Protein AF-A0A524ENF6-F1 (afdb_monomer)

Foldseek 3Di:
DQQLVVLVVQLVVLVVLLVLLLVLCPDPVQCPPPPSVVSNCQCVVALVSVLVSLVVSLVSNVVSLVSNLVSVQVVCVVVVHHPPDCVSVVVSVVVNVVVNVVSVVSNVVSVVVRVVVVVVVVVVVVVVVVD

Sequence (131 aa):
MVYFELMLIPFAVIVVIFVIFWIVQEGTKWQKHPYLGVFARFIQASPARAFFTFLVLTIAIVPSTLGLMMGVWLDIFAAGNTPSNTTPVVNTLLLMFLMLAGMIPVLWGSFGTWRQSVRSAADVRVRTTQE

Solvent-accessible surface area (backbone atoms only — not comparable to full-atom values): 6954 Å² total; per-residue (Å²): 125,65,40,34,64,63,28,41,50,63,37,51,50,51,53,51,51,48,51,51,51,65,54,29,60,64,55,77,72,33,49,74,34,94,81,53,11,64,60,14,50,57,36,61,70,36,50,60,49,36,24,53,50,43,46,51,50,59,58,49,49,52,64,29,41,52,35,35,45,50,11,50,51,51,35,38,48,75,71,76,45,76,91,81,70,62,62,63,57,54,53,41,52,52,51,46,50,55,52,47,65,60,45,50,59,55,32,52,52,31,42,52,53,24,55,50,52,54,51,54,55,51,56,52,54,56,54,69,71,75,112

pLDDT: mean 90.34, std 7.56, range [51.62, 97.81]

Mean predicted aligned error: 5.45 Å

Nearest PDB structures (foldseek):
  7ajk-assembly1_CCC  TM=3.604E-01  e=2.940E+00  Homo sapiens
  3euh-assembly1_A  TM=2.861E-01  e=6.532E+00  Escherichia coli K-12

Structure (mmCIF, N/CA/C/O backbone):
data_AF-A0A524ENF6-F1
#
_entry.id   AF-A0A524ENF6-F1
#
loop_
_atom_site.group_PDB
_atom_site.id
_atom_site.type_symbol
_atom_site.label_atom_id
_atom_site.label_alt_id
_atom_site.label_comp_id
_atom_site.label_asym_id
_atom_site.label_entity_id
_atom_site.label_seq_id
_atom_site.pdbx_PDB_ins_code
_atom_site.Cartn_x
_atom_site.Cartn_y
_atom_site.Cartn_z
_atom_site.occupancy
_atom_site.B_iso_or_equiv
_atom_site.auth_seq_id
_atom_site.auth_comp_id
_atom_site.auth_asym_id
_atom_site.auth_atom_id
_atom_site.pdbx_PDB_model_num
ATOM 1 N N . MET A 1 1 ? 17.828 -10.569 -20.246 1.00 58.72 1 MET A N 1
ATOM 2 C CA . MET A 1 1 ? 17.007 -10.688 -19.019 1.00 58.72 1 MET A CA 1
ATOM 3 C C . MET A 1 1 ? 16.135 -9.454 -18.953 1.00 58.72 1 MET A C 1
ATOM 5 O O . MET A 1 1 ? 16.627 -8.427 -19.393 1.00 58.72 1 MET A O 1
ATOM 9 N N . VAL A 1 2 ? 14.894 -9.558 -18.471 1.00 83.38 2 VAL A N 1
ATOM 10 C CA . VAL A 1 2 ? 13.995 -8.400 -18.345 1.00 83.38 2 VAL A CA 1
ATOM 11 C C . VAL A 1 2 ? 13.906 -8.003 -16.869 1.00 83.38 2 VAL A C 1
ATOM 13 O O . VAL A 1 2 ? 13.054 -8.470 -16.111 1.00 83.38 2 VAL A O 1
ATOM 16 N N . TYR A 1 3 ? 14.868 -7.200 -16.423 1.00 87.94 3 TYR A N 1
ATOM 17 C CA . TYR A 1 3 ? 14.964 -6.691 -15.056 1.00 87.94 3 TYR A CA 1
ATOM 18 C C . TYR A 1 3 ? 13.771 -5.797 -14.704 1.00 87.94 3 TYR A C 1
ATOM 20 O O . TYR A 1 3 ? 13.322 -5.809 -13.556 1.00 87.94 3 TYR A O 1
ATOM 28 N N . PHE A 1 4 ? 13.213 -5.071 -15.676 1.00 88.31 4 PHE A N 1
ATOM 29 C CA . PHE A 1 4 ? 11.981 -4.308 -15.498 1.00 88.31 4 PHE A CA 1
ATOM 30 C C . PHE A 1 4 ? 10.799 -5.181 -15.054 1.00 88.31 4 PHE A C 1
ATOM 32 O O . PHE A 1 4 ? 10.135 -4.853 -14.073 1.00 88.31 4 PHE A O 1
ATOM 39 N N . GLU A 1 5 ? 10.560 -6.313 -15.723 1.00 88.19 5 GLU A N 1
ATOM 40 C CA . GLU A 1 5 ? 9.460 -7.233 -15.396 1.00 88.19 5 GLU A CA 1
ATOM 41 C C . GLU A 1 5 ? 9.599 -7.784 -13.975 1.00 88.19 5 GLU A C 1
ATOM 43 O O . GLU A 1 5 ? 8.622 -7.846 -13.229 1.00 88.19 5 GLU A O 1
ATOM 48 N N . LEU A 1 6 ? 10.826 -8.113 -13.564 1.00 90.62 6 LEU A N 1
ATOM 49 C CA . LEU A 1 6 ? 11.110 -8.570 -12.204 1.00 90.62 6 LEU A CA 1
ATOM 50 C C . LEU A 1 6 ? 10.808 -7.488 -11.160 1.00 90.62 6 LEU A C 1
ATOM 52 O O . LEU A 1 6 ? 10.215 -7.783 -10.122 1.00 90.62 6 LEU A O 1
ATOM 56 N N . MET A 1 7 ? 11.172 -6.235 -11.439 1.00 91.25 7 MET A N 1
ATOM 57 C CA . MET A 1 7 ? 10.906 -5.097 -10.551 1.00 91.25 7 MET A CA 1
ATOM 58 C C . MET A 1 7 ? 9.435 -4.649 -10.570 1.00 91.25 7 MET A C 1
ATOM 60 O O . MET A 1 7 ? 8.981 -3.989 -9.633 1.00 91.25 7 MET A O 1
ATOM 64 N N . LEU A 1 8 ? 8.665 -5.042 -11.589 1.00 91.62 8 LEU A N 1
ATOM 65 C CA . LEU A 1 8 ? 7.232 -4.767 -11.698 1.00 91.62 8 LEU A CA 1
ATOM 66 C C . LEU A 1 8 ? 6.387 -5.599 -10.735 1.00 91.62 8 LEU A C 1
ATOM 68 O O . LEU A 1 8 ? 5.373 -5.112 -10.234 1.00 91.62 8 LEU A O 1
ATOM 72 N N . ILE A 1 9 ? 6.820 -6.821 -10.427 1.00 93.19 9 ILE A N 1
ATOM 73 C CA . ILE A 1 9 ? 6.115 -7.729 -9.515 1.00 93.19 9 ILE A CA 1
ATOM 74 C C . ILE A 1 9 ? 5.899 -7.101 -8.124 1.00 93.19 9 ILE A C 1
ATOM 76 O O . ILE A 1 9 ? 4.740 -6.991 -7.716 1.00 93.19 9 ILE A O 1
ATOM 80 N N . PRO A 1 10 ? 6.935 -6.656 -7.379 1.00 93.31 10 PRO A N 1
ATOM 81 C CA . PRO A 1 10 ? 6.731 -6.070 -6.053 1.00 93.31 10 PRO A CA 1
ATOM 82 C C . PRO A 1 10 ? 5.879 -4.797 -6.102 1.00 93.31 10 PRO A C 1
ATOM 84 O O . PRO A 1 10 ? 5.046 -4.597 -5.217 1.00 93.31 10 PRO A O 1
ATOM 87 N N . PHE A 1 11 ? 6.012 -3.987 -7.159 1.00 93.94 11 PHE A N 1
ATOM 88 C CA . PHE A 1 11 ? 5.185 -2.796 -7.354 1.00 93.94 11 PHE A CA 1
ATOM 89 C C . PHE A 1 11 ? 3.708 -3.165 -7.475 1.00 93.94 11 PHE A C 1
ATOM 91 O O . PHE A 1 11 ? 2.880 -2.682 -6.701 1.00 93.94 11 PHE A O 1
ATOM 98 N N . ALA A 1 12 ? 3.383 -4.078 -8.390 1.00 95.06 12 ALA A N 1
ATOM 99 C CA . ALA A 1 12 ? 2.017 -4.538 -8.597 1.00 95.06 12 ALA A CA 1
ATOM 100 C C . ALA A 1 12 ? 1.430 -5.164 -7.322 1.00 95.06 12 ALA A C 1
ATOM 102 O O . ALA A 1 12 ? 0.283 -4.886 -6.974 1.00 95.06 12 ALA A O 1
ATOM 103 N N . VAL A 1 13 ? 2.220 -5.951 -6.585 1.00 96.25 13 VAL A N 1
ATOM 104 C CA . VAL A 1 13 ? 1.796 -6.564 -5.318 1.00 96.25 13 VAL A CA 1
ATOM 105 C C . VAL A 1 13 ? 1.424 -5.503 -4.280 1.00 96.25 13 VAL A C 1
ATOM 107 O O . VAL A 1 13 ? 0.361 -5.613 -3.669 1.00 96.25 13 VAL A O 1
ATOM 110 N N . ILE A 1 14 ? 2.237 -4.456 -4.101 1.00 96.69 14 ILE A N 1
ATOM 111 C CA . ILE A 1 14 ? 1.933 -3.372 -3.152 1.00 96.69 14 ILE A CA 1
ATOM 112 C C . ILE A 1 14 ? 0.638 -2.660 -3.548 1.00 96.69 14 ILE A C 1
ATOM 114 O O . ILE A 1 14 ? -0.218 -2.443 -2.688 1.00 96.69 14 ILE A O 1
ATOM 118 N N . VAL A 1 15 ? 0.462 -2.341 -4.834 1.00 95.56 15 VAL A N 1
ATOM 119 C CA . VAL A 1 15 ? -0.749 -1.671 -5.333 1.00 95.56 15 VAL A CA 1
ATOM 120 C C . VAL A 1 15 ? -1.990 -2.532 -5.110 1.00 95.56 15 VAL A C 1
ATOM 122 O O . VAL A 1 15 ? -2.986 -2.051 -4.570 1.00 95.56 15 VAL A O 1
ATOM 125 N N . VAL A 1 16 ? -1.933 -3.815 -5.471 1.00 96.56 16 VAL A N 1
ATOM 126 C CA . VAL A 1 16 ? -3.058 -4.744 -5.305 1.00 96.56 16 VAL A CA 1
ATOM 127 C C . VAL A 1 16 ? -3.412 -4.913 -3.829 1.00 96.56 16 VAL A C 1
ATOM 129 O O . VAL A 1 16 ? -4.583 -4.808 -3.468 1.00 96.56 16 VAL A O 1
ATOM 132 N N . ILE A 1 17 ? -2.419 -5.119 -2.960 1.00 96.06 17 ILE A N 1
ATOM 133 C CA . ILE A 1 17 ? -2.643 -5.251 -1.514 1.00 96.06 17 ILE A CA 1
ATOM 134 C C . ILE A 1 17 ? -3.235 -3.962 -0.936 1.00 96.06 17 ILE A C 1
ATOM 136 O O . ILE A 1 17 ? -4.175 -4.027 -0.142 1.00 96.06 17 ILE A O 1
ATOM 140 N N . PHE A 1 18 ? -2.729 -2.798 -1.352 1.00 96.69 18 PHE A N 1
ATOM 141 C CA . PHE A 1 18 ? -3.270 -1.508 -0.935 1.00 96.69 18 PHE A CA 1
ATOM 142 C C . PHE A 1 18 ? -4.743 -1.366 -1.321 1.00 96.69 18 PHE A C 1
ATOM 144 O O . PHE A 1 18 ? -5.561 -1.047 -0.462 1.00 96.69 18 PHE A O 1
ATOM 151 N N . VAL A 1 19 ? -5.099 -1.663 -2.574 1.00 95.50 19 VAL A N 1
ATOM 152 C CA . VAL A 1 19 ? -6.488 -1.589 -3.052 1.00 95.50 19 VAL A CA 1
ATOM 153 C C . VAL A 1 19 ? -7.384 -2.579 -2.309 1.00 95.50 19 VAL A C 1
ATOM 155 O O . VAL A 1 19 ? -8.478 -2.207 -1.888 1.00 95.50 19 VAL A O 1
ATOM 158 N N . ILE A 1 20 ? -6.923 -3.813 -2.079 1.00 95.00 20 ILE A N 1
A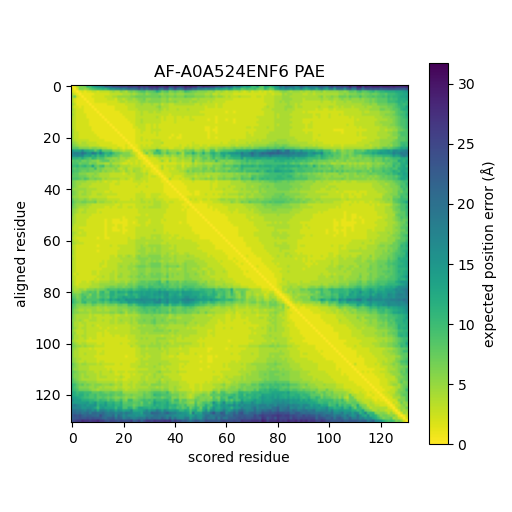TOM 159 C CA . ILE A 1 20 ? -7.673 -4.802 -1.293 1.00 95.00 20 ILE A CA 1
ATOM 160 C C . ILE A 1 20 ? -7.963 -4.250 0.102 1.00 95.00 20 ILE A C 1
ATOM 162 O O . ILE A 1 20 ? -9.122 -4.245 0.516 1.00 95.00 20 ILE A O 1
ATOM 166 N N . PHE A 1 21 ? -6.950 -3.754 0.818 1.00 95.81 21 PHE A N 1
ATOM 167 C CA . PHE A 1 21 ? -7.154 -3.201 2.157 1.00 95.81 21 PHE A CA 1
ATOM 168 C C . PHE A 1 21 ? -8.017 -1.943 2.160 1.00 95.81 21 PHE A C 1
ATOM 170 O O . PHE A 1 21 ? -8.848 -1.786 3.056 1.00 95.81 21 PHE A O 1
ATOM 177 N N . TRP A 1 22 ? -7.872 -1.086 1.153 1.00 94.50 22 TRP A N 1
ATOM 178 C CA . TRP A 1 22 ? -8.693 0.108 0.992 1.00 94.50 22 TRP A CA 1
ATOM 179 C C . TRP A 1 22 ? -10.176 -0.233 0.790 1.00 94.50 22 TRP A C 1
ATOM 181 O O . TRP A 1 22 ? -11.033 0.408 1.388 1.00 94.50 22 TRP A O 1
ATOM 191 N N . ILE A 1 23 ? -10.492 -1.287 0.033 1.00 92.62 23 ILE A N 1
ATOM 192 C CA . ILE A 1 23 ? -11.875 -1.753 -0.148 1.00 92.62 23 ILE A CA 1
ATOM 193 C C . ILE A 1 23 ? -12.389 -2.440 1.120 1.00 92.62 23 ILE A C 1
ATOM 195 O O . ILE A 1 23 ? -13.502 -2.175 1.576 1.00 92.62 23 ILE A O 1
ATOM 199 N N . VAL A 1 24 ? -11.600 -3.352 1.697 1.00 93.94 24 VAL A N 1
ATOM 200 C CA . VAL A 1 24 ? -12.075 -4.192 2.803 1.00 93.94 24 VAL A CA 1
ATOM 201 C C . VAL A 1 24 ? -12.101 -3.471 4.145 1.00 93.94 24 VAL A C 1
ATOM 203 O O . VAL A 1 24 ? -12.762 -3.965 5.053 1.00 93.94 24 VAL A O 1
ATOM 206 N N . GLN A 1 25 ? -11.429 -2.328 4.316 1.00 88.56 25 GLN A N 1
ATOM 207 C CA . GLN A 1 25 ? -11.575 -1.540 5.547 1.00 88.56 25 GLN A CA 1
ATOM 208 C C . GLN A 1 25 ? -13.003 -0.983 5.687 1.00 88.56 25 GLN A C 1
ATOM 210 O O . GLN A 1 25 ? -13.471 -0.777 6.805 1.00 88.56 25 GLN A O 1
ATOM 215 N N . GLU A 1 26 ? -13.712 -0.788 4.569 1.00 80.06 26 GLU A N 1
ATOM 216 C CA . GLU A 1 26 ? -15.051 -0.206 4.533 1.00 80.06 26 GLU A CA 1
ATOM 217 C C . GLU A 1 26 ? -16.128 -1.298 4.497 1.00 80.06 26 GLU A C 1
ATOM 219 O O . GLU A 1 26 ? -16.427 -1.904 3.468 1.00 80.06 26 GLU A O 1
ATOM 224 N N . GLY A 1 27 ? -16.764 -1.537 5.645 1.00 76.62 27 GLY A N 1
ATOM 225 C CA . GLY A 1 27 ? -17.966 -2.364 5.740 1.00 76.62 27 GLY A CA 1
ATOM 226 C C . GLY A 1 27 ? -17.738 -3.752 6.339 1.00 76.62 27 GLY A C 1
ATOM 227 O O . GLY A 1 27 ? -16.891 -4.542 5.923 1.00 76.62 27 GLY A O 1
ATOM 228 N N . THR A 1 28 ? -18.582 -4.093 7.308 1.00 80.31 28 THR A N 1
ATOM 229 C CA . THR A 1 28 ? -18.537 -5.368 8.043 1.00 80.31 28 THR A CA 1
ATOM 230 C C . THR A 1 28 ? -18.899 -6.578 7.179 1.00 80.31 28 THR A C 1
ATOM 232 O O . THR A 1 28 ? -18.497 -7.700 7.486 1.00 80.31 28 THR A O 1
ATOM 235 N N . LYS A 1 29 ? -19.594 -6.365 6.051 1.00 88.25 29 LYS A N 1
ATOM 236 C CA . LYS A 1 29 ? -19.949 -7.417 5.080 1.00 88.25 29 LYS A CA 1
ATOM 237 C C . LYS A 1 29 ? -18.733 -8.196 4.570 1.00 88.25 29 LYS A C 1
ATOM 239 O O . LYS A 1 29 ? -18.834 -9.399 4.333 1.00 88.25 29 LYS A O 1
ATOM 244 N N . TRP A 1 30 ? -17.575 -7.543 4.459 1.00 89.62 30 TRP A N 1
ATOM 245 C CA . TRP A 1 30 ? -16.360 -8.167 3.938 1.00 89.62 30 TRP A CA 1
ATOM 246 C C . TRP A 1 30 ? -15.790 -9.239 4.863 1.00 89.62 30 TRP A C 1
ATOM 248 O O . TRP A 1 30 ? -15.160 -10.170 4.374 1.00 89.62 30 TRP A O 1
ATOM 258 N N . GLN A 1 31 ? -16.074 -9.193 6.170 1.00 86.62 31 GLN A N 1
ATOM 259 C CA . GLN A 1 31 ? -15.585 -10.188 7.136 1.00 86.62 31 GLN A CA 1
ATOM 260 C C . GLN A 1 31 ? -16.075 -11.613 6.844 1.00 86.62 31 GLN A C 1
ATOM 262 O O . GLN A 1 31 ? -15.392 -12.579 7.192 1.00 86.62 31 GLN A O 1
ATOM 267 N N . LYS A 1 32 ? -17.248 -11.740 6.208 1.00 89.56 32 LYS A N 1
ATOM 268 C CA . LYS A 1 32 ? -17.865 -13.019 5.828 1.00 89.56 32 LYS A CA 1
ATOM 269 C C . LYS A 1 32 ? -17.494 -13.466 4.407 1.00 89.56 32 LYS A C 1
ATOM 271 O O . LYS A 1 32 ? -17.896 -14.549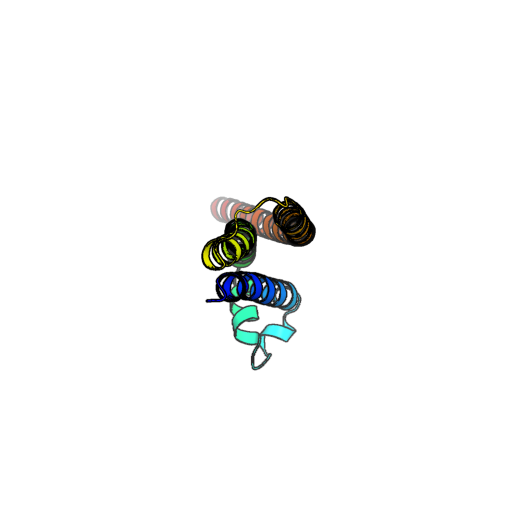 3.998 1.00 89.56 32 LYS A O 1
ATOM 276 N N . HIS A 1 33 ? -16.747 -12.656 3.650 1.00 91.44 33 HIS A N 1
ATOM 277 C CA . HIS A 1 33 ? -16.382 -12.989 2.274 1.00 91.44 33 HIS A CA 1
ATOM 278 C C . HIS A 1 33 ? -15.388 -14.169 2.238 1.00 91.44 33 HIS A C 1
ATOM 280 O O . HIS A 1 33 ? -14.409 -14.129 2.989 1.00 91.44 33 HIS A O 1
ATOM 286 N N . PRO A 1 34 ? -15.561 -15.174 1.352 1.00 88.81 34 PRO A N 1
ATOM 287 C CA . PRO A 1 34 ? -14.724 -16.380 1.339 1.00 88.81 34 PRO A CA 1
ATOM 288 C C . PRO A 1 34 ? -13.226 -16.096 1.171 1.00 88.81 34 PRO A C 1
ATOM 290 O O . PRO A 1 34 ? -12.403 -16.660 1.884 1.00 88.81 34 PRO A O 1
ATOM 293 N N . TYR A 1 35 ? -12.876 -15.172 0.272 1.00 88.62 35 TYR A N 1
ATOM 294 C CA . TYR A 1 35 ? -11.478 -14.868 -0.065 1.00 88.62 35 TYR A CA 1
ATOM 295 C C . TYR A 1 35 ? -10.952 -13.595 0.606 1.00 88.62 35 TYR A C 1
ATOM 297 O O . TYR A 1 35 ? -9.786 -13.499 0.970 1.00 88.62 35 TYR A O 1
ATOM 305 N N . LEU A 1 36 ? -11.829 -12.607 0.800 1.00 89.69 36 LEU A N 1
ATOM 306 C CA . LEU A 1 36 ? -11.450 -11.273 1.289 1.00 89.69 36 LEU A CA 1
ATOM 307 C C . LEU A 1 36 ? -11.647 -11.135 2.802 1.00 89.69 36 LEU A C 1
ATOM 309 O O . LEU A 1 36 ? -11.142 -10.192 3.410 1.00 89.69 36 LEU A O 1
ATOM 313 N N . GLY A 1 37 ? -12.328 -12.101 3.427 1.00 89.69 37 GLY A N 1
ATOM 314 C CA . GLY A 1 37 ? -12.625 -12.084 4.853 1.00 89.69 37 GLY A CA 1
ATOM 315 C C . GLY A 1 37 ? -11.383 -12.098 5.731 1.00 89.69 37 GLY A C 1
ATOM 316 O O . GLY A 1 37 ? -11.395 -11.478 6.788 1.00 89.69 37 GLY A O 1
ATOM 317 N N . VAL A 1 38 ? -10.290 -12.735 5.296 1.00 92.06 38 VAL A N 1
ATOM 318 C CA . VAL A 1 38 ? -9.019 -12.715 6.041 1.00 92.06 38 VAL A CA 1
ATOM 319 C C . VAL A 1 38 ? -8.454 -11.294 6.110 1.00 92.06 38 VAL A C 1
ATOM 321 O O . VAL A 1 38 ? -8.149 -10.813 7.201 1.00 92.06 38 VAL A O 1
ATOM 324 N N . PHE A 1 39 ? -8.395 -10.594 4.975 1.00 92.75 39 PHE A N 1
ATOM 325 C CA . PHE A 1 39 ? -7.921 -9.209 4.900 1.00 92.75 39 PHE A CA 1
ATOM 326 C C . PHE A 1 39 ? -8.827 -8.260 5.689 1.00 92.75 39 PHE A C 1
ATOM 328 O O . PHE A 1 39 ? -8.332 -7.441 6.465 1.00 92.75 39 PHE A O 1
ATOM 335 N N . ALA A 1 40 ? -10.148 -8.422 5.560 1.00 92.69 40 ALA A N 1
ATOM 336 C CA . ALA A 1 40 ? -11.132 -7.635 6.299 1.00 92.69 40 ALA A CA 1
ATOM 337 C C . ALA A 1 40 ? -10.977 -7.815 7.815 1.00 92.69 40 ALA A C 1
ATOM 339 O O . ALA A 1 40 ? -10.863 -6.835 8.547 1.00 92.69 40 ALA A O 1
ATOM 340 N N . ARG A 1 41 ? -10.896 -9.062 8.300 1.00 93.06 41 ARG A N 1
ATOM 341 C CA . ARG A 1 41 ? -10.694 -9.349 9.729 1.00 93.06 41 ARG A CA 1
ATOM 342 C C . ARG A 1 41 ? -9.364 -8.806 10.242 1.00 93.06 41 ARG A C 1
ATOM 344 O O . ARG A 1 41 ? -9.301 -8.360 11.381 1.00 93.06 41 ARG A O 1
ATOM 351 N N . PHE A 1 42 ? -8.312 -8.824 9.425 1.00 94.38 42 PHE A N 1
ATOM 352 C CA . PHE A 1 42 ? -7.015 -8.281 9.817 1.00 94.38 42 PHE A CA 1
ATOM 353 C C . PHE A 1 42 ? -7.051 -6.757 9.987 1.00 94.38 42 PHE A C 1
ATOM 355 O O . PHE A 1 42 ? -6.679 -6.261 11.055 1.00 94.38 42 PHE A O 1
ATOM 362 N N . ILE A 1 43 ? -7.516 -6.033 8.962 1.00 94.25 43 ILE A N 1
ATOM 363 C CA . ILE A 1 43 ? -7.487 -4.563 8.925 1.00 94.25 43 ILE A CA 1
ATOM 364 C C . ILE A 1 43 ? -8.517 -3.947 9.883 1.00 94.25 43 ILE A C 1
ATOM 366 O O . ILE A 1 43 ? -8.236 -2.938 10.522 1.00 94.25 43 ILE A O 1
ATOM 370 N N . GLN A 1 44 ? -9.681 -4.589 10.044 1.00 92.62 44 GLN A N 1
ATOM 371 C CA . GLN A 1 44 ? -10.773 -4.113 10.901 1.00 92.62 44 GLN A CA 1
ATOM 372 C C . GLN A 1 44 ? -10.613 -4.523 12.375 1.00 92.62 44 GLN A C 1
ATOM 374 O O . GLN A 1 44 ? -11.392 -4.074 13.211 1.00 92.62 44 GLN A O 1
ATOM 379 N N . ALA A 1 45 ? -9.625 -5.358 12.725 1.00 92.06 45 ALA A N 1
ATOM 380 C CA . ALA A 1 45 ? -9.423 -5.796 14.110 1.00 92.06 45 ALA A CA 1
ATOM 381 C C . ALA A 1 45 ? -9.069 -4.642 15.061 1.00 92.06 45 ALA A C 1
ATOM 383 O O . ALA A 1 45 ? -9.425 -4.686 16.236 1.00 92.06 45 ALA A O 1
ATOM 384 N N . SER A 1 46 ? -8.350 -3.622 14.582 1.00 92.56 46 SER A N 1
ATOM 385 C CA . SER A 1 46 ? -8.115 -2.403 15.354 1.00 92.56 46 SER A CA 1
ATOM 386 C C . SER A 1 46 ? -7.790 -1.204 14.458 1.00 92.56 46 SER A C 1
ATOM 388 O O . SER A 1 46 ? -7.152 -1.375 13.415 1.00 92.56 46 SER A O 1
ATOM 390 N N . PRO A 1 47 ? -8.126 0.029 14.887 1.00 92.62 47 PRO A N 1
ATOM 391 C CA . PRO A 1 47 ? -7.750 1.245 14.161 1.00 92.62 47 PRO A CA 1
ATOM 392 C C . PRO A 1 47 ? -6.236 1.381 13.944 1.00 92.62 47 PRO A C 1
ATOM 394 O O . PRO A 1 47 ? -5.793 1.883 12.915 1.00 92.62 47 PRO A O 1
ATOM 397 N N . ALA A 1 48 ? -5.432 0.886 14.892 1.00 93.44 48 ALA A N 1
ATOM 398 C CA . ALA A 1 48 ? -3.976 0.893 14.785 1.00 93.44 48 ALA A CA 1
ATOM 399 C C . ALA A 1 48 ? -3.480 0.017 13.624 1.00 93.44 48 ALA A C 1
ATOM 401 O O . ALA A 1 48 ? -2.611 0.443 12.867 1.00 93.44 48 ALA A O 1
ATOM 402 N N . ARG A 1 49 ? -4.039 -1.192 13.452 1.00 94.25 49 ARG A N 1
ATOM 403 C CA . ARG A 1 49 ? -3.652 -2.088 12.350 1.00 94.25 49 ARG A CA 1
ATOM 404 C C . ARG A 1 49 ? -3.951 -1.471 10.994 1.00 94.25 49 ARG A C 1
ATOM 406 O O . ARG A 1 49 ? -3.107 -1.570 10.110 1.00 94.25 49 ARG A O 1
ATOM 413 N N . ALA A 1 50 ? -5.100 -0.813 10.852 1.00 94.25 50 ALA A N 1
ATOM 414 C CA . ALA A 1 50 ? -5.432 -0.071 9.643 1.00 94.25 50 ALA A CA 1
ATOM 415 C C . ALA A 1 50 ? -4.374 1.000 9.343 1.00 94.25 50 ALA A C 1
ATOM 417 O O . ALA A 1 50 ? -3.738 0.952 8.290 1.00 94.25 50 ALA A O 1
ATOM 418 N N . PHE A 1 51 ? -4.106 1.886 10.306 1.00 96.00 51 PHE A N 1
ATOM 419 C CA . PHE A 1 51 ? -3.118 2.953 10.149 1.00 96.00 51 PHE A CA 1
ATOM 420 C C . PHE A 1 51 ? -1.724 2.433 9.774 1.00 96.00 51 PHE A C 1
ATOM 422 O O . PHE A 1 51 ? -1.163 2.853 8.762 1.00 96.00 51 PHE A O 1
ATOM 429 N N . PHE A 1 52 ? -1.170 1.491 10.543 1.00 97.12 52 PHE A N 1
ATOM 430 C CA . PHE A 1 52 ? 0.179 0.983 10.281 1.00 97.12 52 PHE A CA 1
ATOM 431 C C . PHE A 1 52 ? 0.278 0.218 8.960 1.00 97.12 52 PHE A C 1
ATOM 433 O O . PHE A 1 52 ? 1.310 0.286 8.298 1.00 97.12 52 PHE A O 1
ATOM 440 N N . THR A 1 53 ? -0.789 -0.464 8.541 1.00 96.88 53 THR A N 1
ATOM 441 C CA . THR A 1 53 ? -0.815 -1.164 7.250 1.00 96.88 53 THR A CA 1
ATOM 442 C C . THR A 1 53 ? -0.744 -0.169 6.095 1.00 96.88 53 THR A C 1
ATOM 444 O O . THR A 1 53 ? 0.117 -0.307 5.226 1.00 96.88 53 THR A O 1
ATOM 447 N N . PHE A 1 54 ? -1.578 0.877 6.102 1.00 97.19 54 PHE A N 1
ATOM 448 C CA . PHE A 1 54 ? -1.506 1.917 5.072 1.00 97.19 54 PHE A CA 1
ATOM 449 C C . PHE A 1 54 ? -0.193 2.695 5.125 1.00 97.19 54 PHE A C 1
ATOM 451 O O . PHE A 1 54 ? 0.343 3.035 4.072 1.00 97.19 54 PHE A O 1
ATOM 458 N N . LEU A 1 55 ? 0.365 2.930 6.316 1.00 97.50 55 LEU A N 1
ATOM 459 C CA . LEU A 1 55 ? 1.653 3.606 6.471 1.00 97.50 55 LEU A CA 1
ATOM 460 C C . LEU A 1 55 ? 2.779 2.800 5.820 1.00 97.50 55 LEU A C 1
ATOM 462 O O . LEU A 1 55 ? 3.526 3.337 5.004 1.00 97.50 55 LEU A O 1
ATOM 466 N N . VAL A 1 56 ? 2.874 1.507 6.141 1.00 97.81 56 VAL A N 1
ATOM 467 C CA . VAL A 1 56 ? 3.900 0.614 5.588 1.00 97.81 56 VAL A CA 1
ATOM 468 C C . VAL A 1 56 ? 3.765 0.508 4.073 1.00 97.81 56 VAL A C 1
ATOM 470 O O . VAL A 1 56 ? 4.766 0.640 3.376 1.00 97.81 56 VAL A O 1
ATOM 473 N N . LEU A 1 57 ? 2.548 0.341 3.546 1.00 97.12 57 LEU A N 1
ATOM 474 C CA . LEU A 1 57 ? 2.322 0.272 2.098 1.00 97.12 57 LEU A CA 1
ATOM 475 C C . LEU A 1 57 ? 2.690 1.589 1.397 1.00 97.12 57 LEU A C 1
ATOM 477 O O . LEU A 1 57 ? 3.326 1.563 0.345 1.00 97.12 57 LEU A O 1
ATOM 481 N N . THR A 1 58 ? 2.351 2.734 1.999 1.00 96.56 58 THR A N 1
ATOM 482 C CA . THR A 1 58 ? 2.691 4.065 1.463 1.00 96.56 58 THR A CA 1
ATOM 483 C C . THR A 1 58 ? 4.196 4.310 1.465 1.00 96.56 58 THR A C 1
ATOM 485 O O . THR A 1 58 ? 4.721 4.893 0.526 1.00 96.56 58 THR A O 1
ATOM 488 N N . ILE A 1 59 ? 4.923 3.846 2.483 1.00 97.00 59 ILE A N 1
ATOM 489 C CA . ILE A 1 59 ? 6.388 3.943 2.496 1.00 97.00 59 ILE A CA 1
ATOM 490 C C . ILE A 1 59 ? 6.994 2.968 1.482 1.00 97.00 59 ILE A C 1
ATOM 492 O O . ILE A 1 59 ? 7.913 3.344 0.762 1.00 97.00 59 ILE A O 1
ATOM 496 N N . ALA A 1 60 ? 6.469 1.744 1.384 1.00 96.69 60 ALA A N 1
ATOM 497 C CA . ALA A 1 60 ? 6.984 0.696 0.504 1.00 96.69 60 ALA A CA 1
ATOM 498 C C . ALA A 1 60 ? 6.819 1.012 -0.993 1.00 96.69 60 ALA A C 1
ATOM 500 O O . ALA A 1 60 ? 7.631 0.553 -1.802 1.00 96.69 60 ALA A O 1
ATOM 501 N N . ILE A 1 61 ? 5.824 1.820 -1.382 1.00 95.19 61 ILE A N 1
ATOM 502 C CA . ILE A 1 61 ? 5.638 2.192 -2.793 1.00 95.19 61 ILE A CA 1
ATOM 503 C C . ILE A 1 61 ? 6.816 3.011 -3.336 1.00 95.19 61 ILE A C 1
ATOM 505 O O . ILE A 1 61 ? 7.135 2.899 -4.516 1.00 95.19 61 ILE A O 1
ATOM 509 N N . VAL A 1 62 ? 7.507 3.787 -2.490 1.00 94.31 62 VAL A N 1
ATOM 510 C CA . VAL A 1 62 ? 8.644 4.628 -2.899 1.00 94.31 62 VAL A CA 1
ATOM 511 C C . VAL A 1 62 ? 9.823 3.781 -3.398 1.00 94.31 62 VAL A C 1
ATOM 513 O O . VAL A 1 62 ? 10.157 3.894 -4.580 1.00 94.31 62 VAL A O 1
ATOM 516 N N . PRO A 1 63 ? 10.436 2.887 -2.589 1.00 94.62 63 PRO A N 1
ATOM 517 C CA . PRO A 1 63 ? 11.520 2.036 -3.068 1.00 94.62 63 PRO A CA 1
ATOM 518 C C . PRO A 1 63 ? 11.054 1.090 -4.177 1.00 94.62 63 PRO A C 1
ATOM 520 O O . PRO A 1 63 ? 11.831 0.804 -5.082 1.00 94.62 63 PRO A O 1
ATOM 523 N N . SER A 1 64 ? 9.791 0.652 -4.172 1.00 94.62 64 SER A N 1
ATOM 524 C CA . SER A 1 64 ? 9.271 -0.186 -5.254 1.00 94.62 64 SER A CA 1
ATOM 525 C C . SER A 1 64 ? 9.187 0.551 -6.592 1.00 94.62 64 SER A C 1
ATOM 527 O O . SER A 1 64 ? 9.487 -0.034 -7.630 1.00 94.62 64 SER A O 1
ATOM 529 N N . THR A 1 65 ? 8.806 1.828 -6.583 1.00 93.25 65 THR A N 1
ATOM 530 C CA . THR A 1 65 ? 8.742 2.649 -7.800 1.00 93.25 65 THR A CA 1
ATOM 531 C C . THR A 1 65 ? 10.148 3.003 -8.286 1.00 93.25 65 THR A C 1
ATOM 533 O O . THR A 1 65 ? 10.423 2.939 -9.480 1.00 93.25 65 THR A O 1
ATOM 536 N N . LEU A 1 66 ? 11.089 3.268 -7.374 1.00 91.94 66 LEU A N 1
ATOM 537 C CA . LEU A 1 66 ? 12.509 3.399 -7.728 1.00 91.94 66 LEU A CA 1
ATOM 538 C C . LEU A 1 66 ? 13.090 2.092 -8.292 1.00 91.94 66 LEU A C 1
ATOM 540 O O . LEU A 1 66 ? 13.913 2.131 -9.205 1.00 91.94 66 LEU A O 1
ATOM 544 N N . GLY A 1 67 ? 12.623 0.940 -7.804 1.00 92.31 67 GLY A N 1
ATOM 545 C CA . GLY A 1 67 ? 12.954 -0.375 -8.351 1.00 92.31 67 GLY A CA 1
ATOM 546 C C . GLY A 1 67 ? 12.573 -0.511 -9.825 1.00 92.31 67 GLY A C 1
ATOM 547 O O . GLY A 1 67 ? 13.385 -0.994 -10.611 1.00 92.31 67 GLY A O 1
ATOM 548 N N . LEU A 1 68 ? 11.399 -0.014 -10.235 1.00 91.81 68 LEU A N 1
ATOM 549 C CA . LEU A 1 68 ? 10.997 0.022 -11.650 1.00 91.81 68 LEU A CA 1
ATOM 550 C C . LEU A 1 68 ? 11.989 0.812 -12.507 1.00 91.81 68 LEU A C 1
ATOM 552 O O . LEU A 1 68 ? 12.416 0.333 -13.557 1.00 91.81 68 LEU A O 1
ATOM 556 N N . MET A 1 69 ? 12.383 2.001 -12.039 1.00 90.62 69 MET A N 1
ATOM 557 C CA . MET A 1 69 ? 13.370 2.836 -12.728 1.00 90.62 69 MET A CA 1
ATOM 558 C C . MET A 1 69 ? 14.707 2.102 -12.872 1.00 90.62 69 MET A C 1
ATOM 560 O O . MET A 1 69 ? 15.291 2.081 -13.955 1.00 90.62 69 MET A O 1
ATOM 564 N N . MET A 1 70 ? 15.163 1.460 -11.793 1.00 90.12 70 MET A N 1
ATOM 565 C CA . MET A 1 70 ? 16.386 0.661 -11.800 1.00 90.12 70 MET A CA 1
ATOM 566 C C . MET A 1 70 ? 16.290 -0.515 -12.780 1.00 90.12 70 MET A C 1
ATOM 568 O O . MET A 1 70 ? 17.247 -0.782 -13.502 1.00 90.12 70 MET A O 1
ATOM 572 N N . GLY A 1 71 ? 15.136 -1.183 -12.857 1.00 90.38 71 GLY A N 1
ATOM 573 C CA . GLY A 1 71 ? 14.884 -2.262 -13.811 1.00 90.38 71 GLY A CA 1
ATOM 574 C C . GLY A 1 71 ? 15.069 -1.816 -15.262 1.00 90.38 71 GLY A C 1
ATOM 575 O O . GLY A 1 71 ? 15.792 -2.470 -16.009 1.00 90.38 71 GLY A O 1
ATOM 576 N N . VAL A 1 72 ? 14.520 -0.652 -15.633 1.00 89.50 72 VAL A N 1
ATOM 577 C CA . VAL A 1 72 ? 14.702 -0.080 -16.981 1.00 89.50 72 VAL A CA 1
ATOM 578 C C . VAL A 1 72 ? 16.176 0.188 -17.283 1.00 89.50 72 VAL A C 1
ATOM 580 O O . VAL A 1 72 ? 16.654 -0.119 -18.373 1.00 89.50 72 VAL A O 1
ATOM 583 N N . TRP A 1 73 ? 16.918 0.765 -16.338 1.00 89.19 73 TRP A N 1
ATOM 584 C CA . TRP A 1 73 ? 18.340 1.042 -16.546 1.00 89.19 73 TRP A CA 1
ATOM 585 C C . TRP A 1 73 ? 19.163 -0.234 -16.690 1.00 89.19 73 TRP A C 1
ATOM 587 O O . TRP A 1 73 ? 20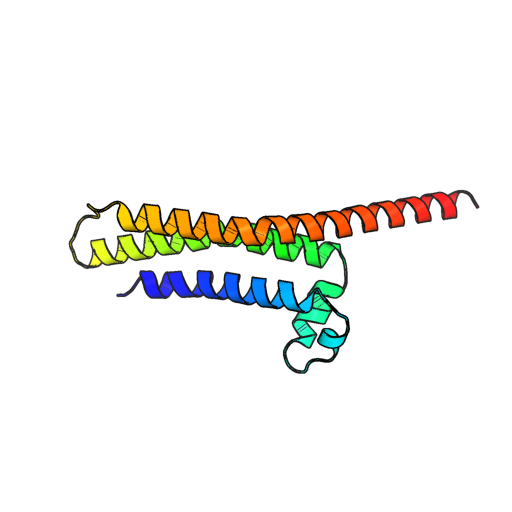.001 -0.309 -17.586 1.00 89.19 73 TRP A O 1
ATOM 597 N N . LEU A 1 74 ? 18.904 -1.242 -15.856 1.00 90.56 74 LEU A N 1
ATOM 598 C CA . LEU A 1 74 ? 19.561 -2.543 -15.958 1.00 90.56 74 LEU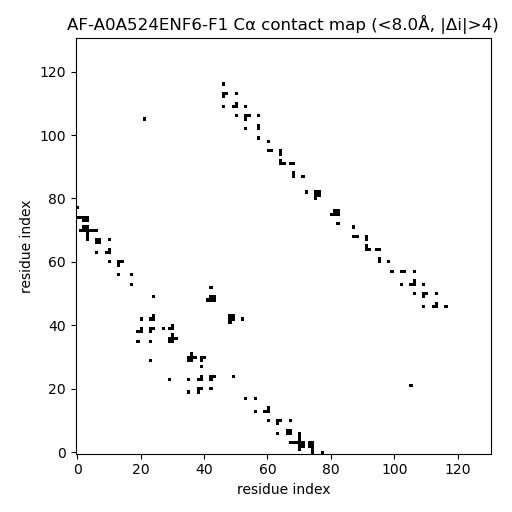 A CA 1
ATOM 599 C C . LEU A 1 74 ? 19.299 -3.207 -17.312 1.00 90.56 74 LEU A C 1
ATOM 601 O O . LEU A 1 74 ? 20.229 -3.763 -17.889 1.00 90.56 74 LEU A O 1
ATOM 605 N N . ASP A 1 75 ? 18.084 -3.093 -17.850 1.00 90.06 75 ASP A N 1
ATOM 606 C CA . ASP A 1 75 ? 17.756 -3.599 -19.186 1.00 90.06 75 ASP A CA 1
ATOM 607 C C . ASP A 1 75 ? 18.530 -2.864 -20.294 1.00 90.06 75 ASP A C 1
ATOM 609 O O . ASP A 1 75 ? 19.076 -3.501 -21.197 1.00 90.06 75 ASP A O 1
ATOM 613 N N . ILE A 1 76 ? 18.654 -1.534 -20.204 1.00 88.50 76 ILE A N 1
ATOM 614 C CA . ILE A 1 76 ? 19.434 -0.723 -21.157 1.00 88.50 76 ILE A CA 1
ATOM 615 C C . ILE A 1 76 ? 20.920 -1.103 -21.112 1.00 88.50 76 ILE A C 1
ATOM 617 O O . ILE A 1 76 ? 21.534 -1.314 -22.163 1.00 88.50 76 ILE A O 1
ATOM 621 N N . PHE A 1 77 ? 2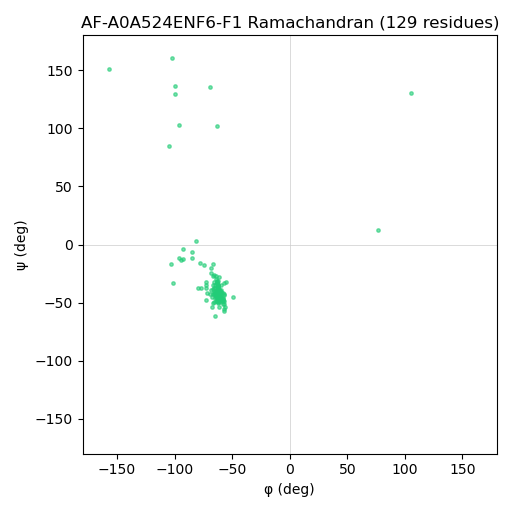1.487 -1.232 -19.910 1.00 89.56 77 PHE A N 1
ATOM 622 C CA . PHE A 1 77 ? 22.878 -1.646 -19.728 1.00 89.56 77 PHE A CA 1
ATOM 623 C C . PHE A 1 77 ? 23.117 -3.077 -20.218 1.00 89.56 77 PHE A C 1
ATOM 625 O O . PHE A 1 77 ? 24.118 -3.336 -20.884 1.00 89.56 77 PHE A O 1
ATOM 632 N N . ALA A 1 78 ? 22.190 -3.999 -19.949 1.00 89.25 78 ALA A N 1
ATOM 633 C CA . ALA A 1 78 ? 22.266 -5.376 -20.434 1.00 89.25 78 ALA A CA 1
ATOM 634 C C . ALA A 1 78 ? 22.197 -5.465 -21.968 1.00 89.25 78 ALA A C 1
ATOM 636 O O . ALA A 1 78 ? 22.761 -6.388 -22.553 1.00 89.25 78 ALA A O 1
ATOM 637 N N . ALA A 1 79 ? 21.555 -4.494 -22.623 1.00 89.06 79 ALA A N 1
ATOM 638 C CA . ALA A 1 79 ? 21.535 -4.351 -24.076 1.00 89.06 79 ALA A CA 1
ATOM 639 C C . ALA A 1 79 ? 22.793 -3.663 -24.654 1.00 89.06 79 ALA A C 1
ATOM 641 O O . ALA A 1 79 ? 22.848 -3.421 -25.858 1.00 89.06 79 ALA A O 1
ATOM 642 N N . GLY A 1 80 ? 23.792 -3.329 -23.826 1.00 89.31 80 GLY A N 1
ATOM 643 C CA . GLY A 1 80 ? 25.034 -2.675 -24.254 1.00 89.31 80 GLY A CA 1
ATOM 644 C C . GLY A 1 80 ? 24.902 -1.176 -24.539 1.00 89.31 80 GLY A C 1
ATOM 645 O O . GLY A 1 80 ? 25.810 -0.584 -25.118 1.00 89.31 80 GLY A O 1
ATOM 646 N N . ASN A 1 81 ? 23.790 -0.555 -24.140 1.00 87.94 81 ASN A N 1
ATOM 647 C CA . ASN A 1 81 ? 23.532 0.867 -24.344 1.00 87.94 81 ASN A CA 1
ATOM 648 C C . ASN A 1 81 ? 23.766 1.665 -23.053 1.00 87.94 81 ASN A C 1
ATOM 650 O O . ASN A 1 81 ? 23.726 1.127 -21.946 1.00 87.94 81 ASN A O 1
ATOM 654 N N . THR A 1 82 ? 23.967 2.976 -23.185 1.00 84.69 82 THR A N 1
ATOM 655 C CA . THR A 1 82 ? 23.961 3.910 -22.052 1.00 84.69 82 THR A CA 1
ATOM 656 C C . THR A 1 82 ? 22.608 4.625 -21.966 1.00 84.69 82 THR A C 1
ATOM 658 O O . THR A 1 82 ? 22.074 5.049 -22.995 1.00 84.69 82 THR A O 1
ATOM 661 N N . PRO A 1 83 ? 22.01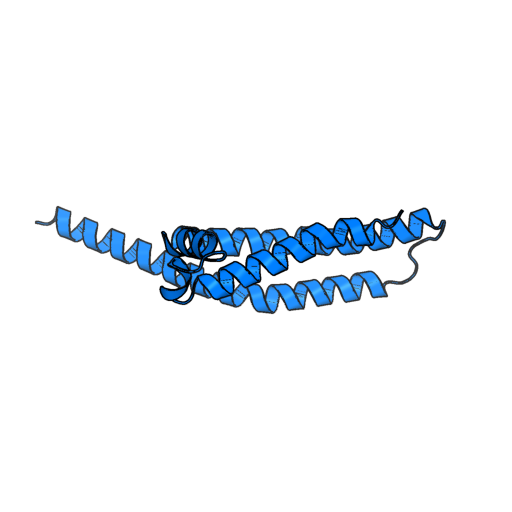9 4.785 -20.764 1.00 80.62 83 PRO A N 1
ATOM 662 C CA . PRO A 1 83 ? 20.790 5.553 -20.597 1.00 80.62 83 PRO A CA 1
ATOM 663 C C . PRO A 1 83 ? 21.023 7.023 -20.970 1.00 80.62 83 PRO A C 1
ATOM 665 O O . PRO A 1 83 ? 21.599 7.788 -20.203 1.00 80.62 83 PRO A O 1
ATOM 668 N N . SER A 1 84 ? 20.589 7.419 -22.164 1.00 82.19 84 SER A N 1
ATOM 669 C CA . SER A 1 84 ? 20.694 8.798 -22.663 1.00 82.19 84 SER A CA 1
ATOM 670 C C . SER A 1 84 ? 19.371 9.562 -22.591 1.00 82.19 84 SER A C 1
ATOM 672 O O . SER A 1 84 ? 19.359 10.790 -22.648 1.00 82.19 84 SER A O 1
ATOM 674 N N . ASN A 1 85 ? 18.251 8.848 -22.437 1.00 80.19 85 ASN A N 1
ATOM 675 C CA . ASN A 1 85 ? 16.921 9.432 -22.348 1.00 80.19 85 ASN A CA 1
ATOM 676 C C . ASN A 1 85 ? 16.443 9.521 -20.889 1.00 80.19 85 ASN A C 1
ATOM 678 O O . ASN A 1 85 ? 16.447 8.530 -20.157 1.00 80.19 85 ASN A O 1
ATOM 682 N N . THR A 1 86 ? 15.971 10.699 -20.484 1.00 82.69 86 THR A N 1
ATOM 683 C CA . THR A 1 86 ? 15.399 10.966 -19.156 1.00 82.69 86 THR A CA 1
ATOM 684 C C . THR A 1 86 ? 13.915 10.605 -19.048 1.00 82.69 86 THR A C 1
ATOM 686 O O . THR A 1 86 ? 13.397 10.530 -17.933 1.00 82.69 86 THR A O 1
ATOM 689 N N . THR A 1 87 ? 13.223 10.324 -20.161 1.00 87.00 87 THR A N 1
ATOM 690 C CA . THR A 1 87 ? 11.792 9.962 -20.172 1.00 87.00 87 THR A CA 1
ATOM 691 C C . THR A 1 87 ? 11.424 8.864 -19.160 1.00 87.00 87 THR A C 1
ATOM 693 O O . THR A 1 87 ? 10.448 9.060 -18.434 1.00 87.00 87 THR A O 1
ATOM 696 N N . PRO A 1 88 ? 12.171 7.747 -19.021 1.00 83.56 88 PRO A N 1
ATOM 697 C CA . PRO A 1 88 ? 11.822 6.705 -18.051 1.00 83.56 88 PRO A CA 1
ATOM 698 C C . PRO A 1 88 ? 11.857 7.192 -16.599 1.00 83.56 88 PRO A C 1
ATOM 700 O O . PRO A 1 88 ? 11.017 6.792 -15.795 1.00 83.56 88 PRO A O 1
ATOM 703 N N . VAL A 1 89 ? 12.785 8.094 -16.268 1.00 85.69 89 VAL A N 1
ATOM 704 C CA . VAL A 1 89 ? 12.902 8.690 -14.928 1.00 85.69 89 VAL A CA 1
ATOM 705 C C . VAL A 1 89 ? 11.688 9.566 -14.645 1.00 85.69 89 VAL A C 1
ATOM 707 O O . VAL A 1 89 ? 11.017 9.386 -13.631 1.00 85.69 89 VAL A O 1
ATOM 710 N N . VAL A 1 90 ? 11.362 10.471 -15.571 1.00 90.38 90 VAL A N 1
ATOM 711 C CA . VAL A 1 90 ? 10.221 11.387 -15.429 1.00 90.38 90 VAL A CA 1
ATOM 712 C C . VAL A 1 90 ? 8.913 10.605 -15.301 1.00 90.38 90 VAL A C 1
ATOM 714 O O . VAL A 1 90 ? 8.148 10.852 -14.373 1.00 90.38 90 VAL A O 1
ATOM 717 N N . ASN A 1 91 ? 8.684 9.611 -16.163 1.00 90.75 91 ASN A N 1
ATOM 718 C CA . ASN A 1 91 ? 7.475 8.786 -16.120 1.00 90.75 91 ASN A CA 1
ATOM 719 C C . ASN A 1 91 ? 7.348 8.014 -14.802 1.00 90.75 91 ASN A C 1
ATOM 721 O O . ASN A 1 91 ? 6.258 7.926 -14.241 1.00 90.75 91 ASN A O 1
ATOM 725 N N . THR A 1 92 ? 8.460 7.494 -14.282 1.00 89.75 92 THR A N 1
ATOM 726 C CA . THR A 1 92 ? 8.464 6.757 -13.013 1.00 89.75 92 THR A CA 1
ATOM 727 C C . THR A 1 92 ? 8.169 7.678 -11.826 1.00 89.75 92 THR A C 1
ATOM 729 O O . THR A 1 92 ? 7.399 7.313 -10.938 1.00 89.75 92 THR A O 1
ATOM 732 N N . LEU A 1 93 ? 8.702 8.904 -11.828 1.00 91.19 93 LEU A N 1
ATOM 733 C CA . LEU A 1 93 ? 8.391 9.908 -10.805 1.00 91.19 93 LEU A CA 1
ATOM 734 C C . LEU A 1 93 ? 6.931 10.370 -10.878 1.00 91.19 93 LEU A C 1
ATOM 736 O O . LEU A 1 93 ? 6.275 10.471 -9.844 1.00 91.19 93 LEU A O 1
ATOM 740 N N . LEU A 1 94 ? 6.397 10.602 -12.080 1.00 94.94 94 LEU A N 1
ATOM 741 C CA . LEU A 1 94 ? 4.984 10.941 -12.273 1.00 94.94 94 LEU A CA 1
ATOM 742 C C . LEU A 1 94 ? 4.062 9.822 -11.778 1.00 94.94 94 LEU A C 1
ATOM 744 O O . LEU A 1 94 ? 3.080 10.102 -11.090 1.00 94.94 94 LEU A O 1
ATOM 748 N N . LEU A 1 95 ? 4.404 8.562 -12.062 1.00 92.25 95 LEU A N 1
ATOM 749 C CA . LEU A 1 95 ? 3.686 7.404 -11.534 1.00 92.25 95 LEU A CA 1
ATOM 750 C C . LEU A 1 95 ? 3.739 7.371 -10.000 1.00 92.25 95 LEU A C 1
ATOM 752 O O . LEU A 1 95 ? 2.708 7.185 -9.358 1.00 92.25 95 LEU A O 1
ATOM 756 N N . MET A 1 96 ? 4.909 7.611 -9.403 1.00 94.31 96 MET A N 1
ATOM 757 C CA . MET A 1 96 ? 5.057 7.689 -7.948 1.00 94.31 96 MET A CA 1
ATOM 758 C C . MET A 1 96 ? 4.164 8.780 -7.346 1.00 94.31 96 MET A C 1
ATOM 760 O O . MET A 1 96 ? 3.456 8.521 -6.373 1.00 94.31 96 MET A O 1
ATOM 764 N N . PHE A 1 97 ? 4.158 9.982 -7.932 1.00 95.19 97 PHE A N 1
ATOM 765 C CA . PHE A 1 97 ? 3.308 11.081 -7.474 1.00 95.19 97 PHE A CA 1
ATOM 766 C C . PHE A 1 97 ? 1.824 10.740 -7.578 1.00 95.19 97 PHE A C 1
ATOM 768 O O . PHE A 1 97 ? 1.083 11.004 -6.634 1.00 95.19 97 PHE A O 1
ATOM 775 N N . LEU A 1 98 ? 1.398 10.112 -8.676 1.00 95.62 98 LEU A N 1
ATOM 776 C CA . LEU A 1 98 ? 0.019 9.661 -8.855 1.00 95.62 98 LEU A CA 1
ATOM 777 C C . LEU A 1 98 ? -0.391 8.658 -7.767 1.00 95.62 98 LEU A C 1
ATOM 779 O O . LEU A 1 98 ? -1.451 8.804 -7.158 1.00 95.62 98 LEU A O 1
ATOM 783 N N . MET A 1 99 ? 0.460 7.668 -7.487 1.00 95.62 99 MET A N 1
ATOM 784 C CA . MET A 1 99 ? 0.196 6.673 -6.447 1.00 95.62 99 MET A CA 1
ATOM 785 C C . MET A 1 99 ? 0.115 7.322 -5.062 1.00 95.62 99 MET A C 1
ATOM 787 O O . MET A 1 99 ? -0.858 7.117 -4.336 1.00 95.62 99 MET A O 1
ATOM 791 N N . LEU A 1 100 ? 1.092 8.160 -4.710 1.00 96.25 100 LEU A N 1
ATOM 792 C CA . LEU A 1 100 ? 1.115 8.857 -3.423 1.00 96.25 100 LEU A CA 1
ATOM 793 C C . LEU A 1 100 ? -0.082 9.798 -3.253 1.00 96.25 100 LEU A C 1
ATOM 795 O O . LEU A 1 100 ? -0.644 9.861 -2.160 1.00 96.25 100 LEU A O 1
ATOM 799 N N . ALA A 1 101 ? -0.522 10.471 -4.319 1.00 96.94 101 ALA A N 1
ATOM 800 C CA . ALA A 1 101 ? -1.704 11.330 -4.286 1.00 96.94 101 ALA A CA 1
ATOM 801 C C . ALA A 1 101 ? -2.977 10.563 -3.887 1.00 96.94 101 ALA A C 1
ATOM 803 O O . ALA A 1 101 ? -3.814 11.113 -3.174 1.00 96.94 101 ALA A O 1
ATOM 804 N N . GLY A 1 102 ? -3.110 9.294 -4.288 1.00 94.44 102 GLY A N 1
ATOM 805 C CA . GLY A 1 102 ? -4.209 8.425 -3.851 1.00 94.44 102 GLY A CA 1
ATOM 806 C C . GLY A 1 102 ? -4.002 7.819 -2.458 1.00 94.44 102 GLY A C 1
ATOM 807 O O . GLY A 1 102 ? -4.950 7.704 -1.682 1.00 94.44 102 GLY A O 1
ATOM 808 N N . MET A 1 103 ? -2.767 7.450 -2.109 1.00 96.81 103 MET A N 1
ATOM 809 C CA . MET A 1 103 ? -2.468 6.747 -0.855 1.00 96.81 103 MET A CA 1
ATOM 810 C C . MET A 1 103 ? -2.460 7.668 0.373 1.00 96.81 103 MET A C 1
ATOM 812 O O . MET A 1 103 ? -2.939 7.274 1.440 1.00 96.81 103 MET A O 1
ATOM 816 N N . ILE A 1 104 ? -1.957 8.900 0.237 1.00 96.31 104 ILE A N 1
ATOM 817 C CA . ILE A 1 104 ? -1.822 9.855 1.349 1.00 96.31 104 ILE A CA 1
ATOM 818 C C . ILE A 1 104 ? -3.180 10.199 1.996 1.00 96.31 104 ILE A C 1
ATOM 820 O O . ILE A 1 104 ? -3.261 10.148 3.226 1.00 96.31 104 ILE A O 1
ATOM 824 N N . PRO A 1 105 ? -4.263 10.497 1.248 1.00 96.75 105 PRO A N 1
ATOM 825 C CA . PRO A 1 105 ? -5.577 10.742 1.844 1.00 96.75 105 PRO A CA 1
ATOM 826 C C . PRO A 1 105 ? -6.115 9.550 2.644 1.00 96.75 105 PRO A C 1
ATOM 828 O O . PRO A 1 105 ? -6.642 9.735 3.742 1.00 96.75 105 PRO A O 1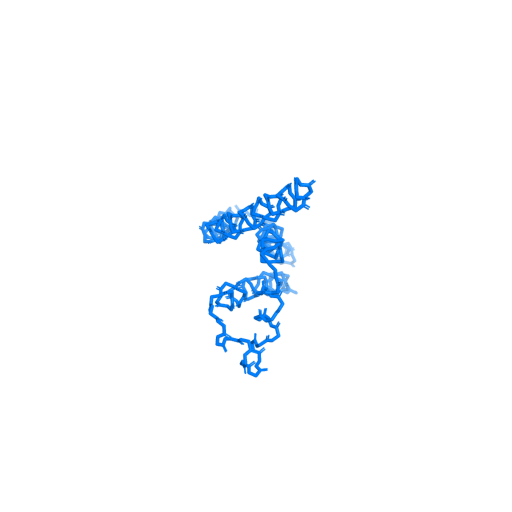
ATOM 831 N N . VAL A 1 106 ? 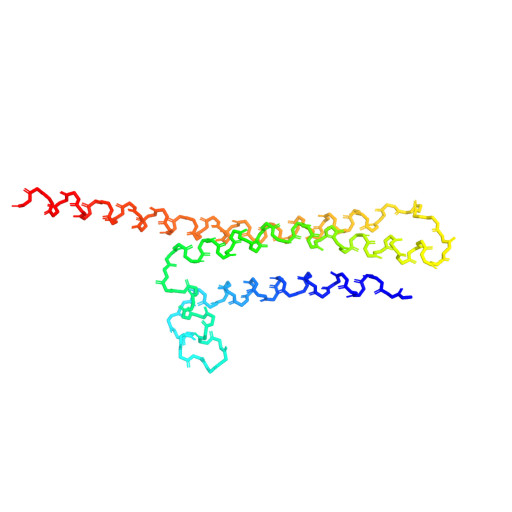-5.941 8.324 2.135 1.00 96.19 106 VAL A N 1
ATOM 832 C CA . VAL A 1 106 ? -6.369 7.090 2.820 1.00 96.19 106 VAL A CA 1
ATOM 833 C C . VAL A 1 106 ? -5.587 6.898 4.120 1.00 96.19 106 VAL A C 1
ATOM 835 O O . VAL A 1 106 ? -6.176 6.656 5.179 1.00 96.19 106 VAL A O 1
ATOM 838 N N . LEU A 1 107 ? -4.265 7.080 4.065 1.00 96.75 107 LEU A N 1
ATOM 839 C CA . LEU A 1 107 ? -3.402 7.049 5.241 1.00 96.75 107 LEU A CA 1
ATOM 840 C C . LEU A 1 107 ? -3.853 8.079 6.283 1.00 96.75 107 LEU A C 1
ATOM 842 O O . LEU A 1 107 ? -4.025 7.734 7.453 1.00 96.75 107 LEU A O 1
ATOM 846 N N . TRP A 1 108 ? -4.093 9.322 5.868 1.00 96.69 108 TRP A N 1
ATOM 847 C CA . TRP A 1 108 ? -4.512 10.391 6.771 1.00 96.69 108 TRP A CA 1
ATOM 848 C C . TRP A 1 108 ? -5.869 10.112 7.428 1.00 96.69 108 TRP A C 1
ATOM 850 O O . TRP A 1 108 ? -6.027 10.325 8.633 1.00 96.69 108 TRP A O 1
ATOM 860 N N . GLY A 1 109 ? -6.824 9.565 6.670 1.00 94.75 109 GLY A N 1
ATOM 861 C CA . GLY A 1 109 ? -8.107 9.110 7.208 1.00 94.75 109 GLY A CA 1
ATOM 862 C C . GLY A 1 109 ? -7.924 8.061 8.308 1.00 94.75 109 GLY A C 1
ATOM 863 O O . GLY A 1 109 ? -8.410 8.239 9.427 1.00 94.75 109 GLY A O 1
ATOM 864 N N . SER A 1 110 ? -7.138 7.015 8.030 1.00 94.19 110 SER A N 1
ATOM 865 C CA . SER A 1 110 ? -6.859 5.946 9.002 1.00 94.19 110 SER A CA 1
ATOM 866 C C . SER A 1 110 ? -6.120 6.447 10.255 1.00 94.19 110 SER A C 1
ATOM 868 O O . SER A 1 110 ? -6.425 6.018 11.373 1.00 94.19 110 SER A O 1
ATOM 870 N N . PHE A 1 111 ? -5.208 7.413 10.097 1.00 95.62 111 PHE A N 1
ATOM 871 C CA . PHE A 1 111 ? -4.517 8.071 11.205 1.00 95.62 111 PHE A CA 1
ATOM 872 C C . PHE A 1 111 ? -5.493 8.814 12.120 1.00 95.62 111 PHE A C 1
ATOM 874 O O . PHE A 1 111 ? -5.410 8.687 13.343 1.00 95.62 111 PHE A O 1
ATOM 881 N N . GLY A 1 112 ? -6.443 9.557 11.544 1.00 94.56 112 GLY A N 1
ATOM 882 C CA . GLY A 1 112 ? -7.478 10.262 12.299 1.00 94.56 112 GLY A CA 1
ATOM 883 C C . GLY A 1 112 ? -8.312 9.313 13.163 1.00 94.56 112 GLY A C 1
ATOM 884 O O . GLY A 1 112 ? -8.468 9.551 14.365 1.00 94.56 112 GLY A O 1
ATOM 885 N N . THR A 1 113 ? -8.776 8.204 12.580 1.00 93.62 113 THR A N 1
ATOM 886 C CA . THR A 1 113 ? -9.543 7.169 13.291 1.00 93.62 113 THR A CA 1
ATOM 887 C C . THR A 1 113 ? -8.732 6.537 14.419 1.00 93.62 113 THR A C 1
ATOM 889 O O . THR A 1 113 ? -9.226 6.402 15.542 1.00 93.62 113 THR A O 1
ATOM 892 N N . TRP A 1 114 ? -7.469 6.192 14.159 1.00 95.00 114 TRP A N 1
ATOM 893 C CA . TRP A 1 114 ? -6.590 5.644 15.187 1.00 95.00 114 TRP A CA 1
ATOM 894 C C . TRP A 1 114 ? -6.355 6.635 16.329 1.00 95.00 114 TRP A C 1
ATOM 896 O O . TRP A 1 114 ? -6.587 6.290 17.491 1.00 95.00 114 TRP A O 1
ATOM 906 N N . ARG A 1 115 ? -5.991 7.882 16.016 1.00 94.69 115 ARG A N 1
ATOM 907 C CA . ARG A 1 115 ? -5.759 8.929 17.020 1.00 94.69 115 ARG A CA 1
ATOM 908 C C . ARG A 1 115 ? -6.984 9.140 17.904 1.00 94.69 115 ARG A C 1
ATOM 910 O O . ARG A 1 115 ? -6.844 9.258 19.121 1.00 94.69 115 ARG A O 1
ATOM 917 N N . GLN A 1 116 ? -8.174 9.174 17.307 1.00 93.81 116 GLN A N 1
ATOM 918 C CA . GLN A 1 1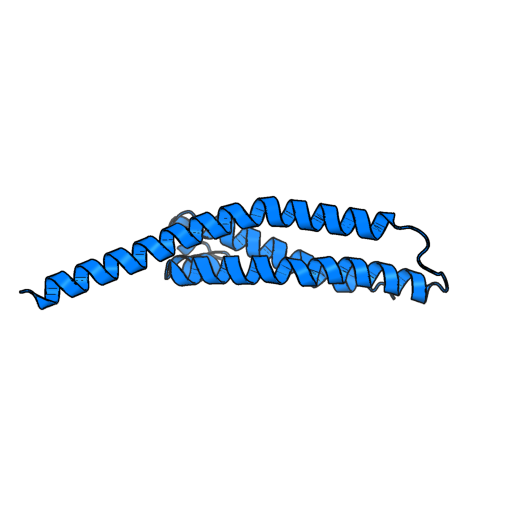16 ? -9.414 9.344 18.056 1.00 93.81 116 GLN A CA 1
ATOM 919 C C . GLN A 1 116 ? -9.687 8.151 18.979 1.00 93.81 116 GLN A C 1
ATOM 921 O O . GLN A 1 116 ? -10.042 8.361 20.135 1.00 93.81 116 GLN A O 1
ATOM 926 N N . SER A 1 117 ? -9.440 6.923 18.510 1.00 92.38 117 SER A N 1
ATOM 927 C CA . SER A 1 117 ? -9.617 5.709 19.321 1.00 92.38 117 SER A CA 1
ATOM 928 C C . SER A 1 117 ? -8.696 5.662 20.546 1.00 92.38 117 SER A C 1
ATOM 930 O O . SER A 1 117 ? -9.110 5.242 21.627 1.00 92.38 117 SER A O 1
ATOM 932 N N . VAL A 1 118 ? -7.455 6.141 20.404 1.00 91.75 118 VAL A N 1
ATOM 933 C CA . VAL A 1 118 ? -6.489 6.211 21.510 1.00 91.75 118 VAL A CA 1
ATOM 934 C C . VAL A 1 118 ? -6.924 7.257 22.536 1.00 91.75 118 VAL A C 1
ATOM 936 O O . VAL A 1 118 ? -6.877 6.988 23.734 1.00 91.75 118 VAL A O 1
ATOM 939 N N . ARG A 1 119 ? -7.396 8.424 22.078 1.00 91.06 119 ARG A N 1
ATOM 940 C CA . ARG A 1 119 ? -7.917 9.480 22.962 1.00 91.06 119 ARG A CA 1
ATOM 941 C C . ARG A 1 119 ? -9.129 9.004 23.754 1.00 91.06 119 ARG A C 1
ATOM 943 O O . ARG A 1 119 ? -9.120 9.103 24.974 1.00 91.06 119 ARG A O 1
ATOM 950 N N . SER A 1 120 ? -10.108 8.391 23.090 1.00 90.50 120 SER A N 1
ATOM 951 C CA . SER A 1 120 ? -11.291 7.867 23.780 1.00 90.50 120 SER A CA 1
ATOM 952 C C . SER A 1 120 ? -10.941 6.788 24.807 1.00 90.50 120 SER A C 1
ATOM 954 O O . SER A 1 120 ? -11.524 6.754 25.885 1.00 90.50 120 SER A O 1
ATOM 956 N N . ALA A 1 121 ? -9.969 5.918 24.510 1.00 87.06 121 ALA A N 1
ATOM 957 C CA . ALA A 1 121 ? -9.520 4.906 25.464 1.00 87.06 121 ALA A CA 1
ATOM 958 C C . ALA A 1 121 ? -8.820 5.523 26.688 1.00 87.06 121 ALA A C 1
ATOM 960 O O . ALA A 1 121 ? -8.953 5.001 27.796 1.00 87.06 121 ALA A O 1
ATOM 961 N N . ALA A 1 122 ? -8.089 6.625 26.502 1.00 85.56 122 ALA A N 1
ATOM 962 C CA . ALA A 1 122 ? -7.480 7.367 27.600 1.00 85.56 122 ALA A CA 1
ATOM 963 C C . ALA A 1 122 ? -8.545 8.029 28.490 1.00 85.56 122 ALA A C 1
ATOM 965 O O . ALA A 1 122 ? -8.489 7.868 29.708 1.00 85.56 122 ALA A O 1
ATOM 966 N N . ASP A 1 123 ? -9.552 8.675 27.895 1.00 87.38 123 ASP A N 1
ATOM 967 C CA . ASP A 1 123 ? -10.634 9.339 28.635 1.00 87.38 123 ASP A CA 1
ATOM 968 C C . ASP A 1 123 ? -11.427 8.358 29.516 1.00 87.38 123 ASP A C 1
ATOM 970 O O . ASP A 1 123 ? -11.762 8.674 30.659 1.00 87.38 123 ASP A O 1
ATOM 974 N N . VAL A 1 124 ? -11.694 7.143 29.019 1.00 86.06 124 VAL A N 1
ATOM 975 C CA . VAL A 1 124 ? -12.385 6.093 29.791 1.00 86.06 124 VAL A CA 1
ATOM 976 C C . VAL A 1 124 ? -11.563 5.663 31.005 1.00 86.06 124 VAL A C 1
ATOM 978 O O . VAL A 1 124 ? -12.112 5.555 32.098 1.00 86.06 124 VAL A O 1
ATOM 981 N N . ARG A 1 125 ? -10.248 5.465 30.843 1.00 79.25 125 ARG A N 1
ATOM 982 C CA . ARG A 1 125 ? -9.367 5.047 31.946 1.00 79.25 125 ARG A CA 1
ATOM 983 C C . ARG A 1 125 ? -9.328 6.075 33.069 1.00 79.25 125 ARG A C 1
ATOM 985 O O . ARG A 1 125 ? -9.406 5.696 34.231 1.00 79.25 125 ARG A O 1
ATOM 992 N N . VAL A 1 126 ? -9.251 7.360 32.721 1.00 77.12 126 VAL A N 1
ATOM 993 C CA . VAL A 1 126 ? -9.253 8.446 33.711 1.00 77.12 126 VAL A CA 1
ATOM 994 C C . VAL A 1 126 ? -10.548 8.439 34.525 1.00 77.12 126 VAL A C 1
ATOM 996 O O . VAL A 1 126 ? -10.484 8.538 35.746 1.00 77.12 126 VAL A O 1
ATOM 999 N N . ARG A 1 127 ? -11.707 8.249 33.880 1.00 74.69 127 ARG A N 1
ATOM 1000 C CA . ARG A 1 127 ? -13.004 8.179 34.577 1.00 74.69 127 ARG A CA 1
ATOM 1001 C C . ARG A 1 127 ? -13.094 6.983 35.523 1.00 74.69 127 ARG A C 1
ATOM 1003 O O . ARG A 1 127 ? -13.475 7.159 36.669 1.00 74.69 127 ARG A O 1
ATOM 1010 N N . THR A 1 128 ? -12.663 5.799 35.085 1.00 71.44 128 THR A N 1
ATOM 1011 C CA . THR A 1 128 ? -12.692 4.584 35.923 1.00 71.44 128 THR A CA 1
ATOM 1012 C C . THR A 1 128 ? -11.747 4.620 37.126 1.00 71.44 128 THR A C 1
ATOM 1014 O O . THR A 1 128 ? -11.868 3.784 38.006 1.00 71.44 128 THR A O 1
ATOM 1017 N N . THR A 1 129 ? -10.765 5.528 37.156 1.00 66.56 129 THR A N 1
ATOM 1018 C CA . THR A 1 129 ? -9.848 5.701 38.300 1.00 66.56 129 THR A CA 1
ATOM 1019 C C . THR A 1 129 ? -10.339 6.765 39.291 1.00 66.56 129 THR A C 1
ATOM 1021 O O . THR A 1 129 ? -9.785 6.878 40.379 1.00 66.56 129 THR A O 1
ATOM 1024 N N . GLN A 1 130 ? -11.335 7.573 38.913 1.00 60.59 130 GLN A N 1
ATOM 1025 C CA . GLN A 1 130 ? -11.918 8.616 39.767 1.00 60.59 130 GLN A CA 1
ATOM 1026 C C . GLN A 1 130 ? -13.171 8.152 40.532 1.00 60.59 130 GLN A C 1
ATOM 1028 O O . GLN A 1 130 ? -13.592 8.858 41.446 1.00 60.59 130 GLN A O 1
ATOM 1033 N N . GLU A 1 131 ? -13.745 7.004 40.159 1.00 51.62 131 GLU A N 1
ATOM 1034 C CA . GLU A 1 131 ? -14.789 6.280 40.907 1.00 51.62 131 GLU A CA 1
ATOM 1035 C C . GLU A 1 131 ? -14.169 5.333 41.943 1.00 51.62 131 GLU A C 1
ATOM 1037 O O . GLU A 1 131 ? -14.741 5.235 43.052 1.00 51.62 131 GLU A O 1
#

Radius of gyration: 20.13 Å; Cα contacts (8 Å, |Δi|>4): 103; chains: 1; bounding box: 45×28×65 Å

Secondary structure (DSSP, 8-state):
--HHHHHHHHHHHHHHHHHHHHHHTS-GGGGG-TTTHHHHHHHHT-HHHHHHHHHHHHHHHHHHHHHHHHHHHHHHHHTT------HHHHHHHHHHHHHHHHHHHHHHHHHHHHHHHHHHHHHHHHHHHH-